Protein AF-A0A0T5ZAS0-F1 (afdb_monomer_lite)

InterPro domains:
  IPR008948 L-Aspartase-like [SSF48557] (2-41)
  IPR024083 Fumarase/histidase, N-terminal [G3DSA:1.10.275.10] (1-42)
  IPR047136 Adenylosuccinate lyase PurB, bacteria [PTHR43411] (2-42)

Structure (mmCIF, N/CA/C/O backbone):
data_AF-A0A0T5ZAS0-F1
#
_entry.id   AF-A0A0T5ZAS0-F1
#
loop_
_atom_site.group_PDB
_atom_site.id
_atom_site.type_symbol
_atom_site.label_atom_id
_atom_site.label_alt_id
_atom_site.label_comp_id
_atom_site.label_asym_id
_atom_site.label_entity_id
_atom_site.label_seq_id
_atom_site.pdbx_PDB_ins_code
_atom_site.Cartn_x
_atom_site.Cartn_y
_atom_site.Cartn_z
_atom_site.occupancy
_atom_site.B_iso_or_equiv
_atom_site.auth_seq_id
_atom_site.auth_comp_id
_atom_site.auth_asym_id
_atom_site.auth_atom_id
_atom_site.pdbx_PDB_model_num
ATOM 1 N N . MET A 1 1 ? 17.220 0.083 -1.887 1.00 78.00 1 MET A N 1
ATOM 2 C CA . MET A 1 1 ? 16.290 0.949 -2.650 1.00 78.00 1 MET A CA 1
ATOM 3 C C . MET A 1 1 ? 15.034 1.158 -1.823 1.00 78.00 1 MET A C 1
ATOM 5 O O . MET A 1 1 ? 14.656 0.240 -1.110 1.00 78.00 1 MET A O 1
ATOM 9 N N . GLN A 1 2 ? 14.417 2.338 -1.892 1.00 95.88 2 GLN A N 1
ATOM 10 C CA . GLN A 1 2 ? 13.106 2.574 -1.274 1.00 95.88 2 GLN A CA 1
ATOM 11 C C . GLN A 1 2 ? 11.984 1.992 -2.146 1.00 95.88 2 GLN A C 1
ATOM 13 O O . GLN A 1 2 ? 12.162 1.822 -3.358 1.00 95.88 2 GLN A O 1
ATOM 18 N N . LEU A 1 3 ? 10.843 1.672 -1.529 1.00 95.56 3 LEU A N 1
ATOM 19 C CA . LEU A 1 3 ? 9.661 1.187 -2.236 1.00 95.56 3 LEU A CA 1
ATOM 20 C C . LEU A 1 3 ? 9.053 2.317 -3.078 1.00 95.56 3 LEU A C 1
ATOM 22 O O . LEU A 1 3 ? 8.778 3.405 -2.583 1.00 95.56 3 LEU A O 1
ATOM 26 N N . SER A 1 4 ? 8.837 2.033 -4.355 1.00 97.25 4 SER A N 1
ATOM 27 C CA . SER A 1 4 ? 8.178 2.895 -5.334 1.00 97.25 4 SER A CA 1
ATOM 28 C C . SER A 1 4 ? 7.420 2.014 -6.327 1.00 97.25 4 SER A C 1
ATOM 30 O O . SER A 1 4 ? 7.615 0.799 -6.347 1.00 97.25 4 SER A O 1
ATOM 32 N N . THR A 1 5 ? 6.603 2.604 -7.198 1.00 97.25 5 THR A N 1
ATOM 33 C CA . THR A 1 5 ? 5.931 1.854 -8.274 1.00 97.25 5 THR A CA 1
ATOM 34 C C . THR A 1 5 ? 6.919 1.139 -9.203 1.00 97.25 5 THR A C 1
ATOM 36 O O . THR A 1 5 ? 6.614 0.059 -9.702 1.00 97.25 5 THR A O 1
ATOM 39 N N . LEU A 1 6 ? 8.111 1.708 -9.421 1.00 97.81 6 LEU A N 1
ATOM 40 C CA . LEU A 1 6 ? 9.138 1.139 -10.299 1.00 97.81 6 LEU A CA 1
ATOM 41 C C . LEU A 1 6 ? 9.965 0.039 -9.616 1.00 97.81 6 LEU A C 1
ATOM 43 O O . LEU A 1 6 ? 10.458 -0.863 -10.284 1.00 97.81 6 LEU A O 1
ATOM 47 N N . THR A 1 7 ? 10.127 0.119 -8.294 1.00 98.12 7 THR A N 1
ATOM 48 C CA . THR A 1 7 ? 10.951 -0.810 -7.499 1.00 98.12 7 THR A CA 1
ATOM 49 C C . THR A 1 7 ? 10.132 -1.871 -6.760 1.00 98.12 7 THR A C 1
ATOM 51 O O . THR A 1 7 ? 10.709 -2.710 -6.069 1.00 98.12 7 THR A O 1
ATOM 54 N N . ALA A 1 8 ? 8.801 -1.853 -6.885 1.00 97.88 8 ALA A N 1
ATOM 55 C CA . ALA A 1 8 ? 7.929 -2.878 -6.328 1.00 97.88 8 ALA A CA 1
ATOM 56 C C . ALA A 1 8 ? 8.223 -4.244 -6.967 1.00 97.88 8 ALA A C 1
ATOM 58 O O . ALA A 1 8 ? 8.207 -4.391 -8.188 1.00 97.88 8 ALA A O 1
ATOM 59 N N . VAL A 1 9 ? 8.474 -5.250 -6.125 1.00 97.94 9 VAL A N 1
ATOM 60 C CA . VAL A 1 9 ? 8.802 -6.614 -6.573 1.00 97.94 9 VAL A CA 1
ATOM 61 C C . VAL A 1 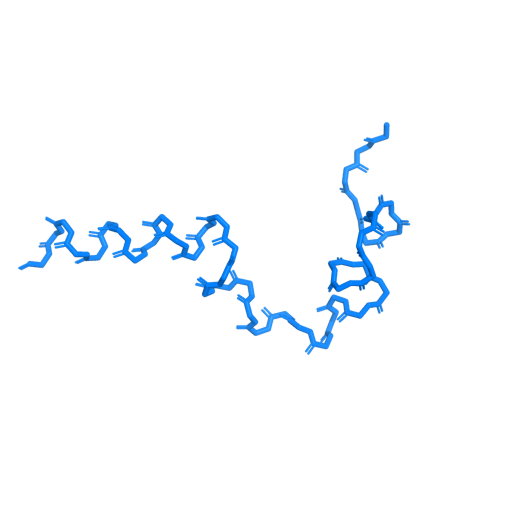9 ? 7.602 -7.269 -7.259 1.00 97.94 9 VAL A C 1
ATOM 63 O O . VAL A 1 9 ? 7.744 -7.890 -8.310 1.00 97.94 9 VAL A O 1
ATOM 66 N N . SER A 1 10 ? 6.407 -7.112 -6.681 1.00 97.94 10 SER A N 1
ATOM 67 C CA . SER A 1 10 ? 5.162 -7.563 -7.300 1.00 97.94 10 SER A CA 1
ATOM 68 C C . SER A 1 10 ? 4.653 -6.515 -8.294 1.00 97.94 10 SER A C 1
ATOM 70 O O . SER A 1 10 ? 4.527 -5.339 -7.936 1.00 97.94 10 SER A O 1
ATOM 72 N N . PRO A 1 11 ? 4.262 -6.906 -9.519 1.00 97.75 11 PRO A N 1
ATOM 73 C CA . PRO A 1 11 ? 3.700 -5.968 -10.482 1.00 97.75 11 PRO A CA 1
ATOM 74 C C . PRO A 1 11 ? 2.315 -5.453 -10.061 1.00 97.75 11 PRO A C 1
ATOM 76 O O . PRO A 1 11 ? 1.887 -4.430 -10.589 1.00 97.75 11 PRO A O 1
ATOM 79 N N . VAL A 1 12 ? 1.634 -6.120 -9.117 1.00 98.31 12 VAL A N 1
ATOM 80 C CA . VAL A 1 12 ? 0.345 -5.675 -8.554 1.00 98.31 12 VAL A CA 1
ATOM 81 C C . VAL A 1 12 ? 0.484 -4.335 -7.840 1.00 98.31 12 VAL A C 1
ATOM 83 O O . VAL A 1 12 ? -0.388 -3.489 -7.992 1.00 98.31 12 VAL A O 1
ATOM 86 N N . ASP A 1 13 ? 1.591 -4.121 -7.127 1.00 98.25 13 ASP A N 1
ATOM 87 C CA . ASP A 1 13 ? 1.876 -2.864 -6.423 1.00 98.25 13 ASP A CA 1
ATOM 88 C C . ASP A 1 13 ? 2.715 -1.888 -7.268 1.00 98.25 13 ASP A C 1
ATOM 90 O O . ASP A 1 13 ? 2.842 -0.710 -6.922 1.00 98.25 13 ASP A O 1
ATOM 94 N N . GLY A 1 14 ? 3.270 -2.375 -8.385 1.00 98.06 14 GLY A N 1
ATOM 95 C CA . GLY A 1 14 ? 4.080 -1.621 -9.341 1.00 98.06 14 GLY A CA 1
ATOM 96 C C . GLY A 1 14 ? 3.349 -1.319 -10.649 1.00 98.06 14 GLY A C 1
ATOM 97 O O . GLY A 1 14 ? 2.490 -0.440 -10.702 1.00 98.06 14 GLY A O 1
ATOM 98 N N . ARG A 1 15 ? 3.690 -2.055 -11.722 1.00 98.31 15 ARG A N 1
ATOM 99 C CA . ARG A 1 15 ? 3.176 -1.854 -13.097 1.00 98.31 15 ARG A CA 1
ATOM 100 C C . ARG A 1 15 ? 1.654 -1.699 -13.174 1.00 98.31 15 ARG A C 1
ATOM 102 O O . ARG A 1 15 ? 1.163 -0.907 -13.975 1.00 98.31 15 ARG A O 1
ATOM 109 N N . TYR A 1 16 ? 0.924 -2.476 -12.384 1.00 98.50 16 TYR A N 1
ATOM 110 C CA . TYR A 1 16 ? -0.535 -2.510 -12.372 1.00 98.50 16 TYR A CA 1
ATOM 111 C C . TYR A 1 16 ? -1.138 -1.830 -11.140 1.00 98.50 16 TYR A C 1
ATOM 113 O O . TYR A 1 16 ? -2.350 -1.910 -10.971 1.00 98.50 16 TYR A O 1
ATOM 121 N N . GLY A 1 17 ? -0.342 -1.121 -10.329 1.00 98.19 17 GLY A N 1
ATOM 122 C CA . GLY A 1 17 ? -0.817 -0.461 -9.107 1.00 98.19 17 GLY A CA 1
ATOM 123 C C . GLY A 1 17 ? -2.019 0.449 -9.354 1.00 98.19 17 GLY A C 1
ATOM 124 O O . GLY A 1 17 ? -3.027 0.339 -8.668 1.00 98.19 17 GLY A O 1
ATOM 125 N N . SER A 1 18 ? -1.995 1.233 -10.437 1.00 98.19 18 SER A N 1
ATOM 126 C CA . SER A 1 18 ? -3.122 2.104 -10.811 1.00 98.19 18 SER A CA 1
ATOM 127 C C . SER A 1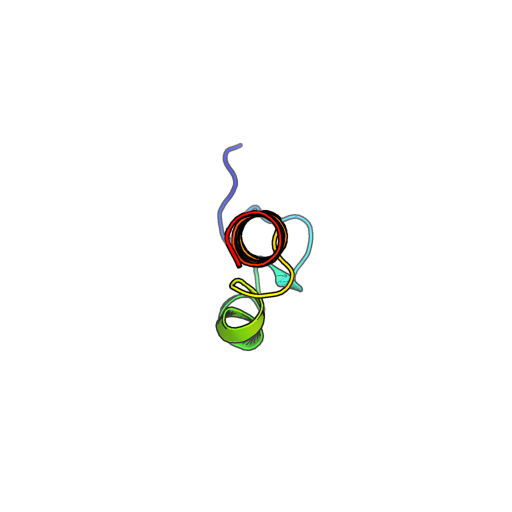 18 ? -4.408 1.357 -11.183 1.00 98.19 18 SER A C 1
ATOM 129 O O . SER A 1 18 ? -5.486 1.945 -11.221 1.00 98.19 18 SER A O 1
ATOM 131 N N . LYS A 1 19 ? -4.323 0.055 -11.482 1.00 98.56 19 LYS A N 1
ATOM 132 C CA . LYS A 1 19 ? -5.479 -0.813 -11.751 1.00 98.56 19 LYS A CA 1
ATOM 133 C C . LYS A 1 19 ? -6.032 -1.455 -10.481 1.00 98.56 19 LYS A C 1
ATOM 135 O O . LYS A 1 19 ? -7.161 -1.933 -10.500 1.00 98.56 19 LYS A O 1
ATOM 140 N N . THR A 1 20 ? -5.264 -1.458 -9.395 1.00 98.06 20 THR A N 1
ATOM 141 C CA . THR A 1 20 ? -5.617 -2.077 -8.112 1.00 98.06 20 THR A CA 1
ATOM 142 C C . THR A 1 20 ? -5.689 -1.071 -6.964 1.00 98.06 20 THR A C 1
ATOM 144 O O . THR A 1 20 ? -5.882 -1.476 -5.822 1.00 98.06 20 THR A O 1
ATOM 147 N N . ASP A 1 21 ? -5.619 0.237 -7.230 1.00 97.94 21 ASP A N 1
ATOM 148 C CA . ASP A 1 21 ? -5.648 1.280 -6.194 1.00 97.94 21 ASP A CA 1
ATOM 149 C C . ASP A 1 21 ? -6.864 1.174 -5.260 1.00 97.94 21 ASP A C 1
ATOM 151 O O . ASP A 1 21 ? -6.729 1.343 -4.047 1.00 97.94 21 ASP A O 1
ATOM 155 N N . ALA A 1 22 ? -8.030 0.793 -5.792 1.00 98.56 22 ALA A N 1
ATOM 156 C CA . ALA A 1 22 ? -9.246 0.570 -5.006 1.00 98.56 22 ALA A CA 1
ATOM 157 C C . ALA A 1 22 ? -9.118 -0.564 -3.965 1.00 98.56 22 ALA A C 1
ATOM 159 O O . ALA A 1 22 ? -9.885 -0.606 -3.006 1.00 98.56 22 ALA A O 1
ATOM 160 N N . LEU A 1 23 ? -8.151 -1.474 -4.126 1.00 98.56 23 LEU A N 1
ATOM 161 C CA . LEU A 1 23 ? -7.892 -2.586 -3.207 1.00 98.56 23 LEU A CA 1
ATOM 162 C C . LEU A 1 23 ? -7.025 -2.171 -2.013 1.00 98.56 23 LEU A C 1
ATOM 164 O O . LEU A 1 23 ? -7.074 -2.822 -0.966 1.00 98.56 23 LEU A O 1
ATOM 168 N N . ARG A 1 24 ? -6.253 -1.079 -2.131 1.00 98.19 24 ARG A N 1
ATOM 169 C CA . ARG A 1 24 ? -5.323 -0.624 -1.084 1.00 98.19 24 ARG A CA 1
ATOM 170 C C . ARG A 1 24 ? -6.024 -0.348 0.253 1.00 98.19 24 ARG A C 1
ATOM 172 O O . ARG A 1 24 ? -5.517 -0.827 1.263 1.00 98.19 24 ARG A O 1
ATOM 179 N N . PRO A 1 25 ? -7.195 0.315 0.330 1.00 98.38 25 PRO A N 1
ATOM 180 C CA . PRO A 1 25 ? -7.884 0.539 1.606 1.00 98.38 25 PRO A CA 1
ATOM 181 C C . PRO A 1 25 ? -8.477 -0.726 2.252 1.00 98.38 25 PRO A C 1
ATOM 183 O O . PRO A 1 25 ? -9.015 -0.640 3.356 1.00 98.38 25 PRO A O 1
ATOM 186 N N . ILE A 1 26 ? -8.425 -1.875 1.569 1.00 98.62 26 ILE A N 1
ATOM 187 C CA . ILE A 1 26 ? -9.080 -3.122 1.983 1.00 98.62 26 ILE A CA 1
ATOM 188 C C . ILE A 1 26 ? -8.038 -4.184 2.344 1.00 98.62 26 ILE A C 1
ATOM 190 O O . ILE A 1 26 ? -8.025 -4.656 3.476 1.00 98.62 26 ILE A O 1
ATOM 194 N N . PHE A 1 27 ? -7.150 -4.529 1.406 1.00 98.50 27 PHE A N 1
ATOM 195 C CA . PHE A 1 27 ? -6.259 -5.692 1.519 1.00 98.50 27 PHE A CA 1
ATOM 196 C C . PHE A 1 27 ? -4.814 -5.358 1.894 1.00 98.50 27 PHE A C 1
ATOM 198 O O . PHE A 1 27 ? -4.022 -6.266 2.136 1.00 98.50 27 PHE A O 1
ATOM 205 N N . SER A 1 28 ? -4.449 -4.077 1.949 1.00 98.44 28 SER A N 1
ATOM 206 C CA . SER A 1 28 ? -3.149 -3.697 2.505 1.00 98.44 28 SER A CA 1
ATOM 207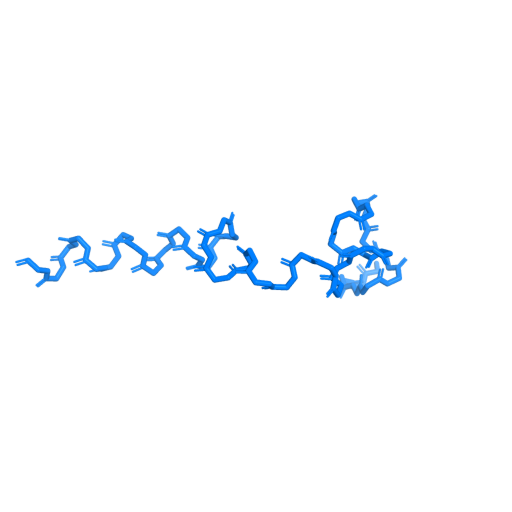 C C . SER A 1 28 ? -3.134 -3.876 4.024 1.00 98.44 28 SER A C 1
ATOM 209 O O . SER A 1 28 ? -4.181 -3.982 4.666 1.00 98.44 28 SER A O 1
ATOM 211 N N . GLU A 1 29 ? -1.947 -3.812 4.623 1.00 98.69 29 GLU A N 1
ATOM 212 C CA . GLU A 1 29 ? -1.811 -3.746 6.079 1.00 98.69 29 GLU A CA 1
ATOM 213 C C . GLU A 1 29 ? -2.606 -2.573 6.679 1.00 98.69 29 GLU A C 1
ATOM 215 O O . GLU A 1 29 ? -3.275 -2.736 7.698 1.00 98.69 29 GLU A O 1
ATOM 220 N N . TYR A 1 30 ? -2.643 -1.419 6.002 1.00 98.56 30 TYR A N 1
ATOM 221 C CA . TYR A 1 30 ? -3.507 -0.302 6.395 1.00 98.56 30 TYR A CA 1
ATOM 222 C C . TYR A 1 30 ? -4.989 -0.710 6.420 1.00 98.56 30 TYR A C 1
ATOM 224 O O . TYR A 1 30 ? -5.691 -0.428 7.391 1.00 98.56 30 TYR A O 1
ATOM 232 N N . GLY A 1 31 ? -5.465 -1.393 5.374 1.00 98.56 31 GLY A N 1
ATOM 233 C CA . GLY A 1 31 ? -6.847 -1.865 5.292 1.00 98.56 31 GLY A CA 1
ATOM 234 C C . GLY A 1 31 ? -7.190 -2.859 6.400 1.00 98.56 31 GLY A C 1
ATOM 235 O O . GLY A 1 31 ? -8.236 -2.729 7.041 1.00 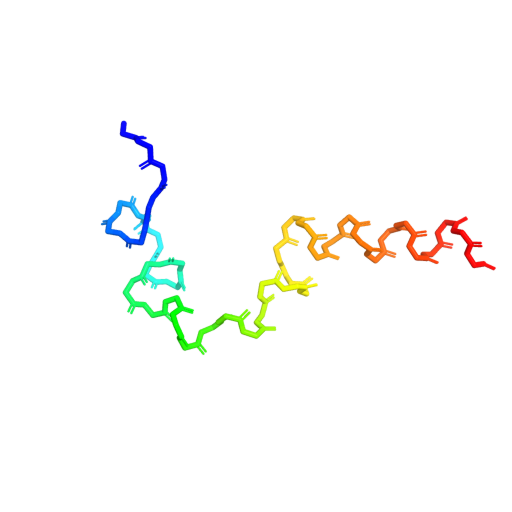98.56 31 GLY A O 1
ATOM 236 N N . LEU A 1 32 ? -6.279 -3.787 6.694 1.00 98.81 32 LEU A N 1
ATOM 237 C CA . LEU A 1 32 ? -6.406 -4.732 7.802 1.00 98.81 32 LEU A CA 1
ATOM 238 C C . LEU A 1 32 ? -6.508 -4.010 9.152 1.00 98.81 32 LEU A C 1
ATOM 240 O O . LEU A 1 32 ? -7.451 -4.244 9.907 1.00 98.81 32 LEU A O 1
ATOM 244 N N . ILE A 1 33 ? -5.566 -3.113 9.455 1.00 98.75 33 ILE A N 1
ATOM 245 C CA . ILE A 1 33 ? -5.546 -2.379 10.727 1.00 98.75 33 ILE A CA 1
ATOM 246 C C . ILE A 1 33 ? -6.789 -1.495 10.870 1.00 98.75 33 ILE A C 1
ATOM 248 O O . ILE A 1 33 ? -7.409 -1.496 11.932 1.00 98.75 33 ILE A O 1
ATOM 252 N N . ARG A 1 34 ? -7.226 -0.816 9.800 1.00 98.38 34 ARG A N 1
ATOM 253 C CA . ARG A 1 34 ? -8.472 -0.033 9.787 1.00 98.38 34 ARG A CA 1
ATOM 254 C C . ARG A 1 34 ? -9.678 -0.876 10.207 1.00 98.38 34 ARG A C 1
ATOM 256 O O . ARG A 1 34 ? -10.478 -0.419 11.019 1.00 98.38 34 ARG A O 1
ATOM 263 N N . HIS A 1 35 ? -9.827 -2.083 9.662 1.00 98.44 35 HIS A N 1
ATOM 264 C CA . HIS A 1 35 ? -10.956 -2.950 10.011 1.00 98.44 35 HIS A CA 1
ATOM 265 C C . HIS A 1 35 ? -10.823 -3.556 11.411 1.00 98.44 35 HIS A C 1
ATOM 267 O O . HIS A 1 35 ? -11.837 -3.716 12.080 1.00 98.44 35 HIS A O 1
ATOM 273 N N . ARG A 1 36 ? -9.603 -3.823 11.896 1.00 98.62 36 ARG A N 1
ATOM 274 C CA . ARG A 1 36 ? -9.388 -4.213 13.300 1.00 98.62 36 ARG A CA 1
ATOM 275 C C . ARG A 1 36 ? -9.857 -3.117 14.251 1.00 98.62 36 ARG A C 1
ATOM 277 O O . ARG A 1 36 ? -10.681 -3.387 15.108 1.00 98.62 36 ARG A O 1
ATOM 284 N N . VAL A 1 37 ? -9.422 -1.873 14.041 1.00 98.56 37 VAL A N 1
ATOM 285 C CA . VAL A 1 37 ? -9.873 -0.725 14.849 1.00 98.56 37 VAL A CA 1
ATOM 286 C C . VAL A 1 37 ? -11.393 -0.569 14.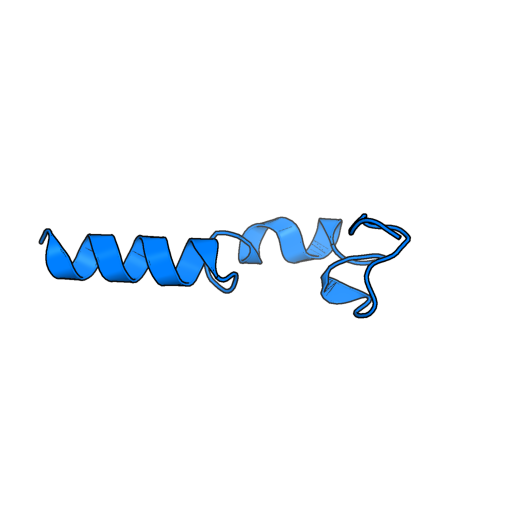790 1.00 98.56 37 VAL A C 1
ATOM 288 O O . VAL A 1 37 ? -12.022 -0.326 15.812 1.00 98.56 37 VAL A O 1
ATOM 291 N N . LEU A 1 38 ? -11.999 -0.743 13.611 1.00 98.50 38 LEU A N 1
ATOM 292 C CA . LEU A 1 38 ? -13.452 -0.679 13.461 1.00 98.50 38 LEU A CA 1
ATOM 293 C C . LEU A 1 38 ? -14.185 -1.700 14.342 1.00 98.50 38 LEU A C 1
ATOM 295 O O . LEU A 1 38 ? -15.233 -1.365 14.881 1.00 98.50 38 LEU A O 1
ATOM 299 N N . VAL A 1 39 ? -13.662 -2.925 14.442 1.00 98.62 39 VAL A N 1
ATOM 300 C CA . VAL A 1 39 ? -14.243 -4.002 15.259 1.00 98.62 39 VAL A CA 1
ATOM 301 C C . VAL A 1 39 ? -14.010 -3.760 16.748 1.00 98.62 39 VAL A C 1
ATOM 303 O O . VAL A 1 39 ? -14.912 -4.000 17.529 1.00 98.62 39 VAL A O 1
ATOM 306 N N . GLU A 1 40 ? -12.837 -3.263 17.141 1.00 98.31 40 GLU A N 1
ATOM 307 C CA . GLU A 1 40 ? -12.514 -3.002 18.554 1.00 98.31 40 GLU A CA 1
ATOM 308 C C . GLU A 1 40 ? -13.290 -1.805 19.138 1.00 98.31 40 GLU A C 1
ATOM 310 O O . GLU A 1 40 ? -13.508 -1.733 20.343 1.00 98.31 40 GLU A O 1
ATOM 315 N N . VAL A 1 41 ? -13.672 -0.831 18.302 1.00 97.50 41 VAL A N 1
ATOM 316 C CA . VAL A 1 41 ? -14.356 0.403 18.741 1.00 97.50 41 VAL A CA 1
ATOM 317 C C . VAL A 1 41 ? -15.886 0.290 18.705 1.00 97.50 41 VAL A C 1
ATOM 319 O O . VAL A 1 41 ? -16.556 1.046 19.408 1.00 97.50 41 VAL A O 1
ATOM 322 N N . ARG A 1 42 ? -16.444 -0.585 17.861 1.00 80.62 42 ARG A N 1
ATOM 323 C 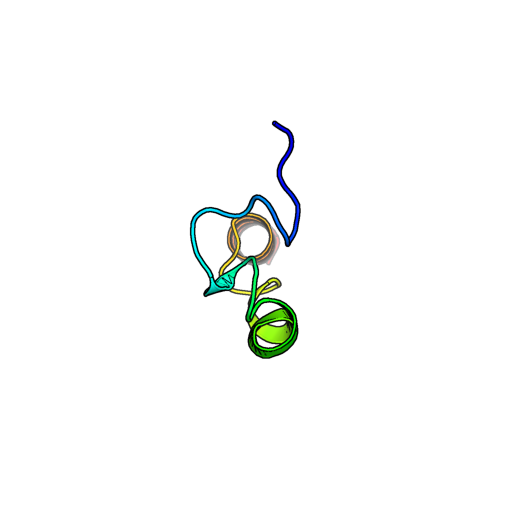CA . ARG A 1 42 ? -17.898 -0.774 17.712 1.00 80.62 42 ARG A CA 1
ATOM 324 C C . ARG A 1 42 ? -18.439 -1.798 18.694 1.00 80.62 42 ARG A C 1
ATOM 326 O O . ARG A 1 42 ? -19.537 -1.527 19.223 1.00 80.62 42 ARG A O 1
#

Secondary structure (DSSP, 8-state):
----TTT-SSTTTTTTHHHHGGGHHHHSHHHHHHHHHHHHH-

Sequence (42 aa):
MQLSTLTAVSPVDGRYGSKTDALRPIFSEYGLIRHRVLVEVR

pLDDT: mean 97.24, std 4.07, range [78.0, 98.81]

Organism: NCBI:txid54398

Foldseek 3Di:
DDDDLCPDPDVCCHVCVVVCVVCCCCPPPVVVVVVVVVVVVD

Radius of gyration: 12.9 Å; chains: 1; bounding box: 34×10×32 Å